Protein AF-A0A1G3GD37-F1 (afdb_monomer_lite)

Secondary structure (DSSP, 8-state):
---S--EEEEEE--SS-TTS--S--EEEES-HHHHHHH-SEEEEEETTEEEEEEEHHHHHHS--SHHHHHHHHHHS--

Sequence (78 aa):
MALACGVVIAVSLLSCLPQFWTPDRISVTHEIGFARKVADRVVFMERGEILEEGPSEALFAAPRTERRVRFLSRVLGH

Radius of gyration: 13.04 Å; chains: 1; bounding box: 34×30×32 Å

Structure (mmCIF, N/CA/C/O backbone):
data_AF-A0A1G3GD37-F1
#
_entry.id   AF-A0A1G3GD37-F1
#
loop_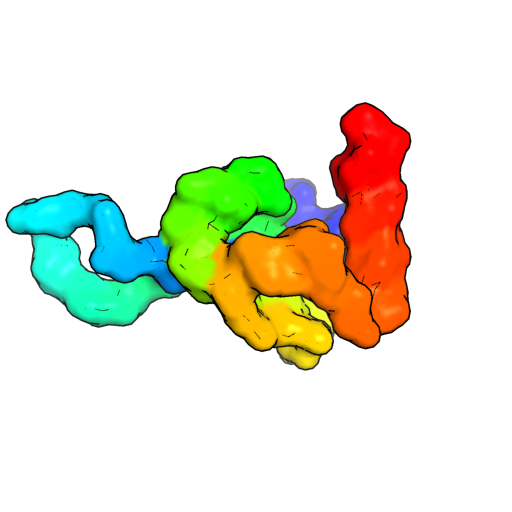
_atom_site.group_PDB
_atom_site.id
_atom_site.type_symbol
_atom_site.label_atom_id
_atom_site.label_alt_id
_atom_site.label_comp_id
_atom_site.label_asym_id
_atom_site.label_entity_id
_atom_site.label_seq_id
_atom_site.pdbx_PDB_ins_code
_atom_site.Cartn_x
_atom_site.Cartn_y
_atom_site.Cartn_z
_atom_site.occupancy
_atom_site.B_iso_or_equiv
_atom_site.auth_seq_id
_atom_site.auth_comp_id
_atom_site.auth_asym_id
_atom_site.auth_atom_id
_atom_site.pdbx_PDB_model_num
ATOM 1 N N . MET A 1 1 ? 15.886 0.774 12.387 1.00 38.06 1 MET A N 1
ATOM 2 C CA . MET A 1 1 ? 16.242 0.060 11.137 1.00 38.06 1 MET A CA 1
ATOM 3 C C . MET A 1 1 ? 15.149 0.257 10.078 1.00 38.06 1 MET A C 1
ATOM 5 O O . MET A 1 1 ? 14.511 -0.698 9.671 1.00 38.06 1 MET A O 1
ATOM 9 N N . ALA A 1 2 ? 14.910 1.496 9.636 1.00 34.53 2 ALA A N 1
ATOM 10 C CA . ALA A 1 2 ? 13.796 1.861 8.742 1.00 34.53 2 ALA A CA 1
ATOM 11 C C . ALA A 1 2 ? 14.229 2.080 7.271 1.00 34.53 2 ALA A C 1
ATOM 13 O O . ALA A 1 2 ? 13.571 2.797 6.531 1.00 34.53 2 ALA A O 1
ATOM 14 N N . LEU A 1 3 ? 15.376 1.521 6.861 1.00 44.34 3 LEU A N 1
ATOM 15 C CA . LEU A 1 3 ? 16.103 1.937 5.647 1.00 44.34 3 LEU A CA 1
ATOM 16 C C . LEU A 1 3 ? 16.335 0.828 4.601 1.00 44.34 3 LEU A C 1
ATOM 18 O O . LEU A 1 3 ? 16.984 1.088 3.594 1.00 44.34 3 LEU A O 1
ATOM 22 N N . ALA A 1 4 ? 15.819 -0.393 4.787 1.00 41.59 4 ALA A N 1
ATOM 23 C CA . ALA A 1 4 ? 16.099 -1.503 3.859 1.00 41.59 4 ALA A CA 1
ATOM 24 C C . ALA A 1 4 ? 15.074 -1.675 2.717 1.00 41.59 4 ALA A C 1
ATOM 26 O O . ALA A 1 4 ? 15.368 -2.346 1.731 1.00 41.59 4 ALA A O 1
ATOM 27 N N . CYS A 1 5 ? 13.895 -1.052 2.795 1.00 47.97 5 CYS A N 1
ATOM 28 C CA . CYS A 1 5 ? 12.901 -1.071 1.722 1.00 47.97 5 CYS A CA 1
ATOM 29 C C . CYS A 1 5 ? 12.461 0.364 1.459 1.00 47.97 5 CYS A C 1
ATOM 31 O O . CYS A 1 5 ? 11.799 0.967 2.292 1.00 47.97 5 CYS A O 1
ATOM 33 N N . GLY A 1 6 ? 12.850 0.940 0.324 1.00 58.50 6 GLY A N 1
ATOM 34 C CA . GLY A 1 6 ? 12.560 2.337 -0.012 1.00 58.50 6 GLY A CA 1
ATOM 35 C C . GLY A 1 6 ? 11.085 2.644 -0.278 1.00 58.50 6 GLY A C 1
ATOM 36 O O . GLY A 1 6 ? 10.828 3.710 -0.825 1.00 58.50 6 GLY A O 1
ATOM 37 N N . VAL A 1 7 ? 10.161 1.733 0.062 1.00 63.19 7 VAL A N 1
ATOM 38 C CA . VAL A 1 7 ? 8.738 1.801 -0.272 1.00 63.19 7 VAL A CA 1
ATOM 39 C C . VAL A 1 7 ? 7.896 2.122 0.959 1.00 63.19 7 VAL A C 1
ATOM 41 O O . VAL A 1 7 ? 7.961 1.426 1.970 1.00 63.19 7 VAL A O 1
ATOM 44 N N . VAL A 1 8 ? 7.084 3.167 0.848 1.00 65.00 8 VAL A N 1
ATOM 45 C CA . VAL A 1 8 ? 6.158 3.639 1.875 1.00 65.00 8 VAL A CA 1
ATOM 46 C C . VAL A 1 8 ? 4.738 3.429 1.364 1.00 65.00 8 VAL A C 1
ATOM 48 O O . VAL A 1 8 ? 4.412 3.859 0.256 1.00 65.00 8 VAL A O 1
ATOM 51 N N . ILE A 1 9 ? 3.901 2.764 2.163 1.00 74.00 9 ILE A N 1
ATOM 52 C CA . ILE A 1 9 ? 2.507 2.486 1.823 1.00 74.00 9 ILE A CA 1
ATOM 53 C C . ILE A 1 9 ? 1.622 3.394 2.671 1.00 74.00 9 ILE A C 1
ATOM 55 O O . ILE A 1 9 ? 1.534 3.223 3.889 1.00 74.00 9 ILE A O 1
ATOM 59 N N . ALA A 1 10 ? 0.980 4.375 2.041 1.00 71.06 10 ALA A N 1
ATOM 60 C CA . ALA A 1 10 ? -0.021 5.201 2.710 1.00 71.06 10 ALA A CA 1
ATOM 61 C C . ALA A 1 10 ? -1.406 4.590 2.493 1.00 71.06 10 ALA A C 1
ATOM 63 O O . ALA A 1 10 ? -1.765 4.257 1.363 1.00 71.06 10 ALA A O 1
ATOM 64 N N . VAL A 1 11 ? -2.166 4.428 3.573 1.00 71.38 11 VAL A N 1
ATOM 65 C CA . VAL A 1 11 ? -3.494 3.816 3.562 1.00 71.38 11 VAL A CA 1
ATOM 66 C C . VAL A 1 11 ? -4.539 4.798 4.070 1.00 71.38 11 VAL A C 1
ATOM 68 O O . VAL A 1 11 ? -4.357 5.433 5.113 1.00 71.38 11 VAL A O 1
ATOM 71 N N . SER A 1 12 ? -5.636 4.921 3.323 1.00 69.62 12 SER A N 1
ATOM 72 C CA . SER A 1 12 ? -6.837 5.629 3.769 1.00 69.62 12 SER A CA 1
ATOM 73 C C . SER A 1 12 ? -7.771 4.624 4.443 1.00 69.62 12 SER A C 1
ATOM 75 O O . SER A 1 12 ? -8.103 3.601 3.841 1.00 69.62 12 SER A O 1
ATOM 77 N N . LEU A 1 13 ? -8.118 4.898 5.704 1.00 65.12 13 LEU A N 1
ATOM 78 C CA . LEU A 1 13 ? -8.992 4.083 6.550 1.00 65.12 13 LEU A CA 1
ATOM 79 C C . LEU A 1 13 ? -10.345 4.789 6.668 1.00 65.12 13 LEU A C 1
ATOM 81 O O . LEU A 1 13 ? -10.541 5.605 7.568 1.00 65.12 13 LEU A O 1
ATOM 85 N N . LEU A 1 14 ? -11.266 4.520 5.746 1.00 59.16 14 LEU A N 1
ATOM 86 C CA . LEU A 1 14 ? -12.575 5.173 5.711 1.00 59.16 14 LEU A CA 1
ATOM 87 C C . LEU A 1 14 ? -13.607 4.465 6.608 1.00 59.16 14 LEU A C 1
ATOM 89 O O . LEU A 1 14 ? -14.673 5.013 6.870 1.00 59.16 14 LEU A O 1
ATOM 93 N N . SER A 1 15 ? -13.316 3.258 7.102 1.00 55.78 15 SER A N 1
ATOM 94 C CA . SER A 1 15 ? -14.384 2.313 7.451 1.00 55.78 15 SER A CA 1
ATOM 95 C C . SER A 1 15 ? -14.295 1.622 8.823 1.00 55.78 15 SER A C 1
ATOM 97 O O . SER A 1 15 ? -14.901 0.567 8.994 1.00 55.78 15 SER A O 1
ATOM 99 N N . CYS A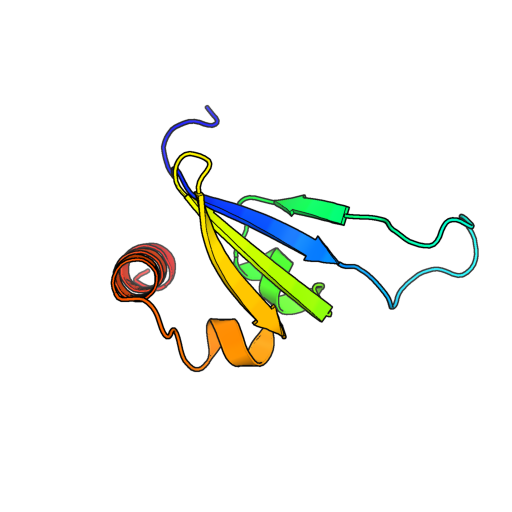 1 16 ? -13.641 2.190 9.853 1.00 45.06 16 CYS A N 1
ATOM 100 C CA . CYS A 1 16 ? -13.808 1.640 11.214 1.00 45.06 16 CYS A CA 1
ATOM 101 C C . CYS A 1 16 ? -13.464 2.608 12.368 1.00 45.06 16 CYS A C 1
ATOM 103 O O . CYS A 1 16 ? -12.293 2.757 12.710 1.00 45.06 16 CYS A O 1
ATOM 105 N N . LEU A 1 17 ? -14.489 3.239 12.971 1.00 50.00 17 LEU A N 1
ATOM 106 C CA . LEU A 1 17 ? -14.712 3.471 14.423 1.00 50.00 17 LEU A CA 1
ATOM 107 C C . LEU A 1 17 ? -15.537 4.763 14.684 1.00 50.00 17 LEU A C 1
ATOM 109 O O . LEU A 1 17 ? -15.059 5.857 14.390 1.00 50.00 17 LEU A O 1
ATOM 113 N N . PRO A 1 18 ? -16.724 4.684 15.321 1.00 53.72 18 PRO A N 1
ATOM 114 C CA . PRO A 1 18 ? -17.618 5.830 15.545 1.00 53.72 18 PRO A CA 1
ATOM 115 C C . PRO A 1 18 ? -17.255 6.731 16.752 1.00 53.72 18 PRO A C 1
ATOM 117 O O . PRO A 1 18 ? -18.143 7.337 17.338 1.00 53.72 18 PRO A O 1
ATOM 120 N N . GLN A 1 19 ? -15.982 6.836 17.164 1.00 55.47 19 GLN A N 1
ATOM 121 C CA . GLN A 1 19 ? -15.632 7.461 18.462 1.00 55.47 19 GLN A CA 1
ATOM 122 C C . GLN A 1 19 ? -14.437 8.436 18.491 1.00 55.47 19 GLN A C 1
ATOM 124 O O . GLN A 1 19 ? -14.190 9.042 19.527 1.00 55.47 19 GLN A O 1
ATOM 129 N N . PHE A 1 20 ? -13.741 8.676 17.374 1.00 43.72 20 PHE A N 1
ATOM 130 C CA . PHE A 1 20 ? -12.743 9.756 17.259 1.00 43.72 20 PHE A CA 1
ATOM 131 C C . PHE A 1 20 ? -12.914 10.474 15.914 1.00 43.72 20 PHE A C 1
ATOM 133 O O . PHE A 1 20 ? -12.311 10.113 14.908 1.00 43.72 20 PHE A O 1
ATOM 140 N N . TRP A 1 21 ? -13.815 11.454 15.914 1.00 45.19 21 TRP A N 1
ATOM 141 C CA . TRP A 1 21 ? -14.222 12.296 14.789 1.00 45.19 21 TRP A CA 1
ATOM 142 C C . TRP A 1 21 ? -13.041 13.103 14.216 1.00 45.19 21 TRP A C 1
ATOM 144 O O . TRP A 1 21 ? -12.702 14.153 14.751 1.00 45.19 21 TRP A O 1
ATOM 154 N N . THR A 1 22 ? -12.445 12.635 13.116 1.00 46.88 22 THR A N 1
ATOM 155 C CA . THR A 1 22 ? -11.925 13.473 12.018 1.00 46.88 22 THR A CA 1
ATOM 156 C C . THR A 1 22 ? -11.952 12.662 10.711 1.00 46.88 22 THR A C 1
ATOM 158 O O . THR A 1 22 ? -11.376 11.571 10.673 1.00 46.88 22 THR A O 1
ATOM 161 N N . PRO A 1 23 ? -12.608 13.139 9.632 1.00 51.25 23 PRO A N 1
ATOM 162 C CA . PRO A 1 23 ? -12.312 12.632 8.292 1.00 51.25 23 PRO A CA 1
ATOM 163 C C . PRO A 1 23 ? -10.832 12.945 7.984 1.00 51.25 23 PRO A C 1
ATOM 165 O O . PRO A 1 23 ? -10.309 13.925 8.503 1.00 51.25 23 PRO A O 1
ATOM 168 N N . ASP A 1 24 ? -10.150 12.105 7.197 1.00 55.62 24 ASP A N 1
ATOM 169 C CA . ASP A 1 24 ? -8.745 12.274 6.750 1.00 55.62 24 ASP A CA 1
ATOM 170 C C . ASP A 1 24 ? -7.627 11.673 7.632 1.00 55.62 24 ASP A C 1
ATOM 172 O O . ASP A 1 24 ? -6.534 12.227 7.768 1.00 55.62 24 ASP A O 1
ATOM 176 N N . ARG A 1 25 ? -7.828 10.473 8.194 1.00 62.59 25 ARG A N 1
ATOM 177 C CA . ARG A 1 25 ? -6.716 9.711 8.795 1.00 62.59 25 ARG A CA 1
ATOM 178 C C . ARG A 1 25 ? -5.957 8.908 7.735 1.00 62.59 25 ARG A C 1
ATOM 180 O O . ARG A 1 25 ? -6.407 7.850 7.301 1.00 62.59 25 ARG A O 1
ATOM 187 N N . ILE A 1 26 ? -4.773 9.396 7.363 1.00 71.56 26 ILE A N 1
ATOM 188 C CA . ILE A 1 26 ? -3.789 8.647 6.570 1.00 71.56 26 ILE A CA 1
ATOM 189 C C . ILE A 1 26 ? -2.869 7.906 7.537 1.00 71.56 26 ILE A C 1
ATOM 191 O O . ILE A 1 26 ? -2.190 8.522 8.358 1.00 71.56 26 ILE A O 1
ATOM 195 N N . SER A 1 27 ? -2.845 6.579 7.450 1.00 72.56 27 SER A N 1
ATOM 196 C CA . SER A 1 27 ? -1.849 5.774 8.155 1.00 72.56 27 SER A CA 1
ATOM 197 C C . SER A 1 27 ? -0.727 5.403 7.194 1.00 72.56 27 SER A C 1
ATOM 199 O O . SER A 1 27 ? -0.970 5.132 6.020 1.00 72.56 27 SER A O 1
ATOM 201 N N . VAL A 1 28 ? 0.510 5.411 7.681 1.00 78.75 28 VAL A N 1
ATOM 202 C CA . VAL A 1 28 ? 1.689 5.053 6.895 1.00 78.75 28 VAL A CA 1
ATOM 203 C C . VAL A 1 28 ? 2.270 3.768 7.460 1.00 78.75 28 VAL A C 1
ATOM 205 O O . VAL A 1 28 ? 2.574 3.689 8.649 1.00 78.75 28 VAL A O 1
ATOM 208 N N . THR A 1 29 ? 2.418 2.758 6.609 1.00 79.56 29 THR A N 1
ATOM 209 C CA . THR A 1 29 ? 2.911 1.437 6.995 1.00 79.56 29 THR A CA 1
ATOM 210 C C . THR A 1 29 ? 3.924 0.909 5.985 1.00 79.56 29 THR A C 1
ATOM 212 O O . THR A 1 29 ? 3.898 1.259 4.805 1.00 79.56 29 THR A O 1
ATOM 215 N N . HIS A 1 30 ? 4.837 0.067 6.459 1.00 82.31 30 HIS A N 1
ATOM 216 C CA . HIS A 1 30 ? 5.734 -0.723 5.611 1.00 82.31 30 HIS A CA 1
ATOM 217 C C . HIS A 1 30 ? 5.223 -2.160 5.415 1.00 82.31 30 HIS A C 1
ATOM 219 O O . HIS A 1 30 ? 5.811 -2.930 4.663 1.00 82.31 30 HIS A O 1
ATOM 225 N N . GLU A 1 31 ? 4.111 -2.518 6.059 1.00 79.88 31 GLU A N 1
ATOM 226 C CA . GLU A 1 31 ? 3.567 -3.872 6.058 1.00 79.88 31 GLU A CA 1
ATOM 227 C C . GLU A 1 31 ? 2.486 -4.042 4.985 1.00 79.88 31 GLU A C 1
ATOM 229 O O . GLU A 1 31 ? 1.349 -3.579 5.134 1.00 79.88 31 GLU A O 1
ATOM 234 N N . ILE A 1 32 ? 2.815 -4.767 3.909 1.00 79.25 32 ILE A N 1
ATOM 235 C CA . ILE A 1 32 ? 1.884 -5.052 2.803 1.00 79.25 32 ILE A CA 1
ATOM 236 C C . ILE A 1 32 ? 0.646 -5.810 3.290 1.00 79.25 32 ILE A C 1
ATOM 238 O O . ILE A 1 32 ? -0.478 -5.482 2.908 1.00 79.25 32 ILE A O 1
ATOM 242 N N . GLY A 1 33 ? 0.840 -6.826 4.135 1.00 77.88 33 GLY A N 1
ATOM 243 C CA . GLY A 1 33 ? -0.253 -7.659 4.637 1.00 77.88 33 GLY A CA 1
ATOM 244 C C . GLY A 1 33 ? -1.254 -6.872 5.484 1.00 77.88 33 GLY A C 1
ATOM 245 O O . GLY A 1 33 ? -2.446 -7.176 5.462 1.00 77.88 33 GLY A O 1
ATOM 246 N N . PHE A 1 34 ? -0.784 -5.836 6.182 1.00 78.69 34 PHE A N 1
ATOM 247 C CA . PHE A 1 34 ? -1.645 -4.910 6.906 1.00 78.69 34 PHE A CA 1
ATOM 248 C C . PHE A 1 34 ? -2.410 -4.020 5.927 1.00 78.69 34 PHE A C 1
ATOM 250 O O . PHE A 1 34 ? -3.638 -4.027 5.942 1.00 78.69 34 PHE A O 1
ATOM 257 N N . ALA A 1 35 ? -1.707 -3.345 5.010 1.00 79.06 35 ALA A N 1
ATOM 258 C CA . ALA A 1 35 ? -2.331 -2.469 4.019 1.00 79.06 35 ALA A CA 1
ATOM 259 C C . ALA A 1 35 ? -3.403 -3.187 3.182 1.00 79.06 35 ALA A C 1
ATOM 261 O O . ALA A 1 35 ? -4.485 -2.651 2.975 1.00 79.06 35 ALA A O 1
ATOM 262 N N . ARG A 1 36 ? -3.164 -4.438 2.776 1.00 78.38 36 ARG A N 1
ATOM 263 C CA . ARG A 1 36 ? -4.153 -5.239 2.043 1.00 78.38 36 ARG A CA 1
ATOM 264 C C . ARG A 1 36 ? -5.434 -5.507 2.844 1.00 78.38 36 ARG A C 1
ATOM 266 O O . ARG A 1 36 ? -6.496 -5.612 2.247 1.00 78.38 36 ARG A O 1
ATOM 273 N N . LYS A 1 37 ? -5.335 -5.665 4.167 1.00 77.75 37 LYS A N 1
ATOM 274 C CA . LYS A 1 37 ? -6.469 -6.037 5.029 1.00 77.75 37 LYS A CA 1
ATOM 275 C C . LYS A 1 37 ? -7.312 -4.850 5.475 1.00 77.75 37 LYS A C 1
ATOM 277 O O . LYS A 1 37 ? -8.496 -5.041 5.723 1.00 77.75 37 LYS A O 1
ATOM 282 N N . VAL A 1 38 ? -6.703 -3.676 5.640 1.00 74.94 38 VAL A N 1
ATOM 283 C CA . VAL A 1 38 ? -7.379 -2.526 6.263 1.00 74.94 38 VAL A CA 1
ATOM 284 C C . VAL A 1 38 ? -7.581 -1.337 5.328 1.00 74.94 38 VAL A C 1
ATOM 286 O O . VAL A 1 38 ? -8.394 -0.481 5.640 1.00 74.94 38 VAL A O 1
ATOM 289 N N . ALA A 1 39 ? -6.845 -1.236 4.218 1.00 75.69 39 ALA A N 1
ATOM 290 C CA . ALA A 1 39 ? -6.875 -0.041 3.380 1.00 75.69 39 ALA A CA 1
ATOM 291 C C . ALA A 1 39 ? -7.995 -0.078 2.339 1.00 75.69 39 ALA A C 1
ATOM 293 O O . ALA A 1 39 ? -8.073 -1.020 1.551 1.00 75.69 39 ALA A O 1
ATOM 294 N N . ASP A 1 40 ? -8.752 1.014 2.238 1.00 76.06 40 ASP A N 1
ATOM 295 C CA . ASP A 1 40 ? -9.672 1.246 1.121 1.00 76.06 40 ASP A CA 1
ATOM 296 C C . ASP A 1 40 ? -8.893 1.720 -0.121 1.00 76.06 40 ASP A C 1
ATOM 298 O O . ASP A 1 40 ? -9.061 1.227 -1.241 1.00 76.06 40 ASP A O 1
ATOM 302 N N . ARG A 1 41 ? -7.955 2.651 0.093 1.00 80.12 41 ARG A N 1
ATOM 303 C CA . ARG A 1 41 ? -7.023 3.161 -0.921 1.00 80.12 41 ARG A CA 1
ATOM 304 C C . ARG A 1 41 ? -5.593 3.070 -0.432 1.00 80.12 41 ARG A C 1
ATOM 306 O O . ARG A 1 41 ? -5.321 3.314 0.743 1.00 80.12 41 ARG A O 1
ATOM 313 N N . VAL A 1 42 ? -4.694 2.762 -1.357 1.00 84.56 42 VAL A N 1
ATOM 314 C CA . VAL A 1 42 ? -3.267 2.605 -1.108 1.00 84.56 42 VAL A CA 1
ATOM 315 C C . VAL A 1 42 ? -2.476 3.516 -2.043 1.00 84.56 42 VAL A C 1
ATOM 317 O O . VAL A 1 42 ? -2.787 3.619 -3.229 1.00 84.56 42 VAL A O 1
ATOM 320 N N . VAL A 1 43 ? -1.438 4.156 -1.511 1.00 84.00 43 VAL A N 1
ATOM 321 C CA . VAL A 1 43 ? -0.425 4.876 -2.289 1.00 84.00 43 VAL A CA 1
ATOM 322 C C . VAL A 1 43 ? 0.912 4.181 -2.084 1.00 84.00 43 VAL A C 1
ATOM 324 O O . VAL A 1 43 ? 1.385 4.065 -0.954 1.00 84.00 43 VAL A O 1
ATOM 327 N N . PHE A 1 44 ? 1.512 3.725 -3.178 1.00 83.12 44 PHE A N 1
ATOM 328 C CA . PHE A 1 44 ? 2.875 3.216 -3.218 1.00 83.12 44 PHE A CA 1
ATOM 329 C C . PHE A 1 44 ? 3.823 4.366 -3.518 1.00 83.12 44 PHE A C 1
ATOM 331 O O . PHE A 1 44 ? 3.812 4.910 -4.620 1.00 83.12 44 PHE A O 1
ATOM 338 N N . MET A 1 45 ? 4.669 4.708 -2.554 1.00 80.25 45 MET A N 1
ATOM 339 C CA . MET A 1 45 ? 5.753 5.666 -2.743 1.00 80.25 45 MET A CA 1
ATOM 340 C C . MET A 1 45 ? 7.092 4.956 -2.680 1.00 80.25 45 MET A C 1
ATOM 342 O O . MET A 1 45 ? 7.288 4.149 -1.783 1.00 80.25 45 MET A O 1
ATOM 346 N N . GLU A 1 46 ? 8.025 5.277 -3.570 1.00 79.50 46 GLU A N 1
ATOM 347 C CA . GLU A 1 46 ? 9.414 4.826 -3.495 1.00 79.50 46 GLU A CA 1
ATOM 348 C C . GLU A 1 46 ? 10.362 6.017 -3.631 1.00 79.50 46 GLU A C 1
ATOM 350 O O . GLU A 1 46 ? 10.213 6.819 -4.546 1.00 79.50 46 GLU A O 1
ATOM 355 N N . ARG A 1 47 ? 11.351 6.146 -2.732 1.00 80.06 47 ARG A N 1
ATOM 356 C CA . ARG A 1 47 ? 12.368 7.227 -2.778 1.00 80.06 47 ARG A CA 1
ATOM 357 C C . ARG A 1 47 ? 11.785 8.653 -2.856 1.00 80.06 47 ARG A C 1
ATOM 359 O O . ARG A 1 47 ? 12.419 9.548 -3.402 1.00 80.06 47 ARG A O 1
ATOM 366 N N . GLY A 1 48 ? 10.603 8.869 -2.281 1.00 78.44 48 GLY A N 1
ATOM 367 C CA . GLY A 1 48 ? 9.916 10.166 -2.311 1.00 78.44 48 GLY A CA 1
ATOM 368 C C . GLY A 1 48 ? 9.085 10.420 -3.573 1.00 78.44 48 GLY A C 1
ATOM 369 O O . GLY A 1 48 ? 8.495 11.488 -3.687 1.00 78.44 48 GLY A O 1
ATOM 370 N N . GLU A 1 49 ? 8.990 9.454 -4.489 1.00 80.44 49 GLU A N 1
ATOM 371 C CA . GLU A 1 49 ? 8.116 9.513 -5.664 1.00 80.44 49 GLU A CA 1
ATOM 372 C C . GLU A 1 49 ? 6.895 8.609 -5.471 1.00 80.44 49 GLU A C 1
ATOM 374 O O . GLU A 1 49 ? 7.025 7.475 -5.006 1.00 80.44 49 GLU A O 1
ATOM 379 N N . ILE A 1 50 ? 5.706 9.074 -5.865 1.00 83.38 50 ILE A N 1
ATOM 380 C CA . ILE A 1 50 ? 4.507 8.228 -5.935 1.00 83.38 50 ILE A CA 1
ATOM 381 C C . ILE A 1 50 ? 4.622 7.346 -7.183 1.00 83.38 50 ILE A C 1
ATOM 383 O O . ILE A 1 50 ? 4.603 7.840 -8.307 1.00 83.38 50 ILE A O 1
ATOM 387 N N . LEU A 1 51 ? 4.751 6.036 -6.981 1.00 83.25 51 LEU A N 1
ATOM 388 C CA . LEU A 1 51 ? 4.834 5.049 -8.057 1.00 83.25 51 LEU A CA 1
ATOM 389 C C . LEU A 1 51 ? 3.459 4.627 -8.577 1.00 83.25 51 LEU A C 1
ATOM 391 O O . LEU A 1 51 ? 3.315 4.344 -9.766 1.00 83.25 51 LEU A O 1
ATOM 395 N N . GLU A 1 52 ? 2.481 4.492 -7.681 1.00 82.94 52 GLU A N 1
ATOM 396 C CA . GLU A 1 52 ? 1.123 4.069 -8.024 1.00 82.94 52 GLU A CA 1
ATOM 397 C C . GLU A 1 52 ? 0.155 4.423 -6.887 1.00 82.94 52 GLU A C 1
ATOM 399 O O . GLU A 1 52 ? 0.496 4.288 -5.712 1.00 82.94 52 GLU A O 1
ATOM 404 N N . GLU A 1 53 ? -1.069 4.823 -7.220 1.00 85.00 53 GLU A N 1
ATOM 405 C CA . GLU A 1 53 ? -2.144 5.050 -6.254 1.00 85.00 53 GLU A CA 1
ATOM 406 C C . GLU A 1 53 ? -3.466 4.474 -6.761 1.00 85.00 53 GLU A C 1
ATOM 408 O O . GLU A 1 53 ? -3.725 4.429 -7.964 1.00 85.00 53 GLU A O 1
ATOM 413 N N . GLY A 1 54 ? -4.319 4.013 -5.849 1.00 83.50 54 GLY A N 1
ATOM 414 C CA . GLY A 1 54 ? -5.595 3.419 -6.229 1.00 83.50 54 GLY A CA 1
ATOM 415 C C . GLY A 1 54 ? -6.231 2.563 -5.137 1.00 83.50 54 GLY A C 1
ATOM 416 O O . GLY A 1 54 ? -5.762 2.555 -3.997 1.00 83.50 54 GLY A O 1
ATOM 417 N N . PRO A 1 55 ? -7.318 1.846 -5.464 1.00 83.12 55 PRO A N 1
ATOM 418 C CA . PRO A 1 55 ? -7.933 0.884 -4.558 1.00 83.12 55 PRO A CA 1
ATOM 419 C C . PRO A 1 55 ? -6.937 -0.212 -4.176 1.00 83.12 55 PRO A C 1
ATOM 421 O O . PRO A 1 55 ? -6.212 -0.710 -5.040 1.00 83.12 55 PRO A O 1
ATOM 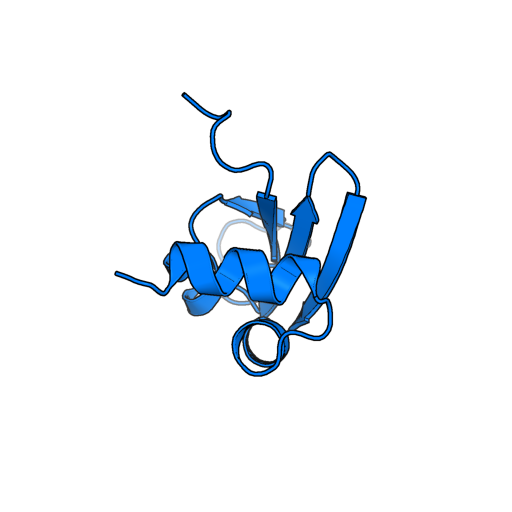424 N N . SER A 1 56 ? -6.929 -0.607 -2.901 1.00 82.56 56 SER A N 1
ATOM 425 C CA . SER A 1 56 ? -6.025 -1.646 -2.383 1.00 82.56 56 SER A CA 1
ATOM 426 C C . SER A 1 56 ? -6.069 -2.919 -3.240 1.00 82.56 56 SER A C 1
ATOM 428 O O . SER A 1 56 ? -5.039 -3.381 -3.730 1.00 82.56 56 SER A O 1
ATOM 430 N N . GLU A 1 57 ? -7.269 -3.430 -3.526 1.00 80.00 57 GLU A N 1
ATOM 431 C CA . GLU A 1 57 ? -7.465 -4.645 -4.326 1.00 80.00 57 GLU A CA 1
ATOM 432 C C . GLU A 1 57 ? -6.907 -4.531 -5.744 1.00 80.00 57 GLU A C 1
ATOM 434 O O . GLU A 1 57 ? -6.145 -5.395 -6.175 1.00 80.00 57 GLU A O 1
ATOM 439 N N . ALA A 1 58 ? -7.246 -3.452 -6.456 1.00 81.25 58 ALA A N 1
ATOM 440 C CA . ALA A 1 58 ? -6.795 -3.227 -7.829 1.00 81.25 58 ALA A CA 1
ATOM 441 C C . ALA A 1 58 ? -5.272 -3.141 -7.896 1.00 81.25 58 ALA A C 1
ATOM 443 O O . ALA A 1 58 ? -4.643 -3.705 -8.791 1.00 81.25 58 ALA A O 1
ATOM 444 N N . LEU A 1 59 ? -4.688 -2.480 -6.899 1.00 78.94 59 LEU A N 1
ATOM 445 C CA . LEU A 1 59 ? -3.260 -2.400 -6.773 1.00 78.94 59 LEU A CA 1
ATOM 446 C C . LEU A 1 59 ? -2.693 -3.821 -6.588 1.00 78.94 59 LEU A C 1
ATOM 448 O O . LEU A 1 59 ? -1.873 -4.253 -7.393 1.00 78.94 59 LEU A O 1
ATOM 452 N N . PHE A 1 60 ? -3.059 -4.552 -5.537 1.00 76.75 60 PHE A N 1
ATOM 453 C CA . PHE A 1 60 ? -2.425 -5.846 -5.244 1.00 76.75 60 PHE A CA 1
ATOM 454 C C . PHE A 1 60 ? -2.700 -6.941 -6.285 1.00 76.75 60 PHE A C 1
ATOM 456 O O . PHE A 1 60 ? -1.859 -7.823 -6.446 1.00 76.75 60 PHE A O 1
ATOM 463 N N . ALA A 1 61 ? -3.835 -6.892 -6.984 1.00 80.38 61 ALA A N 1
ATOM 464 C CA . ALA A 1 61 ? -4.213 -7.888 -7.984 1.00 80.38 61 ALA A CA 1
ATOM 465 C C . ALA A 1 61 ? -3.528 -7.679 -9.345 1.00 80.38 61 ALA A C 1
ATOM 467 O O . ALA A 1 61 ? -3.188 -8.656 -10.009 1.00 80.38 61 ALA A O 1
ATOM 468 N N . ALA A 1 62 ? -3.327 -6.427 -9.768 1.00 77.38 62 ALA A N 1
ATOM 469 C CA . ALA A 1 62 ? -2.811 -6.102 -11.097 1.00 77.38 62 ALA A CA 1
ATOM 470 C C . ALA A 1 62 ? -1.834 -4.911 -11.038 1.00 77.38 62 ALA A C 1
ATOM 472 O O . ALA A 1 62 ? -2.211 -3.787 -11.379 1.00 77.38 62 ALA A O 1
ATOM 473 N N . PRO A 1 63 ? -0.573 -5.129 -10.613 1.00 75.31 63 PRO A N 1
ATOM 474 C CA . PRO A 1 63 ? 0.437 -4.073 -10.582 1.00 75.31 63 PRO A CA 1
ATOM 475 C C . PRO A 1 63 ? 0.683 -3.495 -11.985 1.00 75.31 63 PRO A C 1
ATOM 477 O O . PRO A 1 63 ? 1.025 -4.239 -12.903 1.00 75.31 63 PRO A O 1
ATOM 480 N N . ARG A 1 64 ? 0.547 -2.171 -12.154 1.00 76.00 64 ARG A N 1
ATOM 481 C CA . ARG A 1 64 ? 0.711 -1.513 -13.468 1.00 76.00 64 ARG A CA 1
ATOM 482 C C . ARG A 1 64 ? 2.142 -1.082 -13.777 1.00 76.00 64 ARG A C 1
ATOM 484 O O . ARG A 1 64 ? 2.519 -1.002 -14.941 1.00 76.00 64 ARG A O 1
ATOM 491 N N . THR A 1 65 ? 2.942 -0.813 -12.749 1.00 77.88 65 THR A N 1
ATOM 492 C CA . THR A 1 65 ? 4.301 -0.276 -12.907 1.00 77.88 65 THR A CA 1
ATOM 493 C C . THR A 1 65 ? 5.354 -1.373 -12.729 1.00 77.88 65 THR A C 1
ATOM 495 O O . THR A 1 65 ? 5.335 -2.102 -11.738 1.00 77.88 65 THR A O 1
ATOM 498 N N . GLU A 1 66 ? 6.349 -1.455 -13.621 1.00 77.94 66 GLU A N 1
ATOM 499 C CA . GLU A 1 66 ? 7.441 -2.448 -13.534 1.00 77.94 66 GLU A CA 1
ATOM 500 C C . GLU A 1 66 ? 8.198 -2.406 -12.196 1.00 77.94 66 GLU A C 1
ATOM 502 O O . GLU A 1 66 ? 8.547 -3.444 -11.624 1.00 77.94 66 GLU A O 1
ATOM 507 N N . ARG A 1 67 ? 8.430 -1.198 -11.659 1.00 77.62 67 ARG A N 1
ATOM 508 C CA . ARG A 1 67 ? 9.054 -0.998 -10.338 1.00 77.62 67 ARG A CA 1
ATOM 509 C C . ARG A 1 67 ? 8.258 -1.687 -9.231 1.00 77.62 67 ARG A C 1
ATOM 511 O O . ARG A 1 67 ? 8.832 -2.316 -8.346 1.00 77.62 67 ARG A O 1
ATOM 518 N N . ARG A 1 68 ? 6.931 -1.640 -9.322 1.00 75.56 68 ARG A N 1
ATOM 519 C CA . ARG A 1 68 ? 6.044 -2.272 -8.358 1.00 75.56 68 ARG A CA 1
ATOM 520 C C . ARG A 1 68 ? 6.010 -3.790 -8.506 1.00 75.56 68 ARG A C 1
ATOM 522 O O . ARG A 1 68 ? 6.054 -4.479 -7.492 1.00 75.56 68 ARG A O 1
ATOM 529 N N . VAL A 1 69 ? 5.964 -4.314 -9.732 1.00 78.81 69 VAL A N 1
ATOM 530 C CA . VAL A 1 69 ? 6.067 -5.765 -9.975 1.00 78.81 69 VAL A CA 1
ATOM 531 C C . VAL A 1 69 ? 7.324 -6.305 -9.297 1.00 78.81 69 VAL A C 1
ATOM 533 O O . VAL A 1 69 ? 7.251 -7.237 -8.503 1.00 78.81 69 VAL A O 1
ATOM 536 N N . ARG A 1 70 ? 8.464 -5.634 -9.508 1.00 79.31 70 ARG A N 1
ATOM 537 C CA . ARG A 1 70 ? 9.745 -5.980 -8.879 1.00 79.31 70 ARG A CA 1
ATOM 538 C C . ARG A 1 70 ? 9.688 -5.948 -7.349 1.00 79.31 70 ARG A C 1
ATOM 540 O O . ARG A 1 70 ? 10.307 -6.794 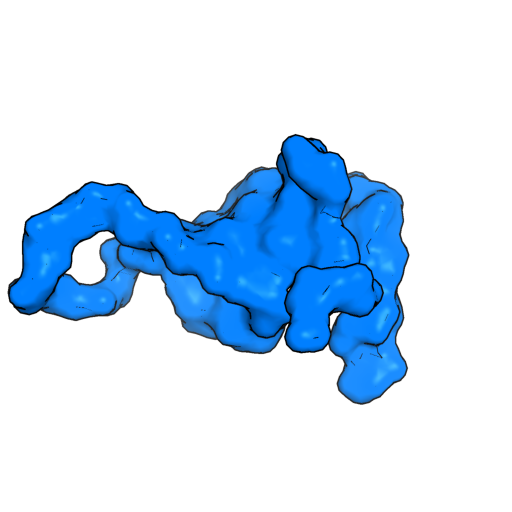-6.707 1.00 79.31 70 ARG A O 1
ATOM 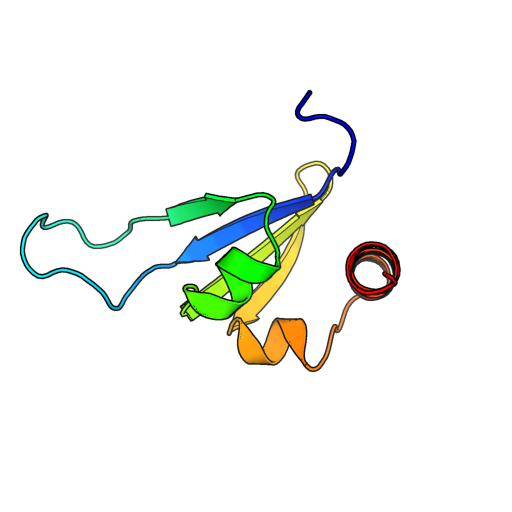547 N N . PHE A 1 71 ? 8.974 -4.987 -6.766 1.00 77.38 71 PHE A N 1
ATOM 548 C CA . PHE A 1 71 ? 8.769 -4.902 -5.320 1.00 77.38 71 PHE A CA 1
ATOM 549 C C . PHE A 1 71 ? 7.894 -6.050 -4.796 1.00 77.38 71 PHE A C 1
ATOM 551 O O . PHE A 1 71 ? 8.310 -6.762 -3.885 1.00 77.38 71 PHE A O 1
ATOM 558 N N . LEU A 1 72 ? 6.731 -6.294 -5.407 1.00 75.38 72 LEU A N 1
ATOM 559 C CA . LEU A 1 72 ? 5.833 -7.384 -5.013 1.00 75.38 72 LEU A CA 1
ATOM 560 C C . LEU A 1 72 ? 6.500 -8.756 -5.153 1.00 75.38 72 LEU A C 1
ATOM 562 O O . LEU A 1 72 ? 6.363 -9.573 -4.251 1.00 75.38 72 LEU A O 1
ATOM 566 N N . SER A 1 73 ? 7.286 -8.993 -6.208 1.00 73.75 73 SER A N 1
ATOM 567 C CA . SER A 1 73 ? 8.058 -10.232 -6.370 1.00 73.75 73 SER A CA 1
ATOM 568 C C . SER A 1 73 ? 9.076 -10.470 -5.249 1.00 73.75 73 SER A C 1
ATOM 570 O O . SER A 1 73 ? 9.370 -11.618 -4.937 1.00 73.75 73 SER A O 1
AT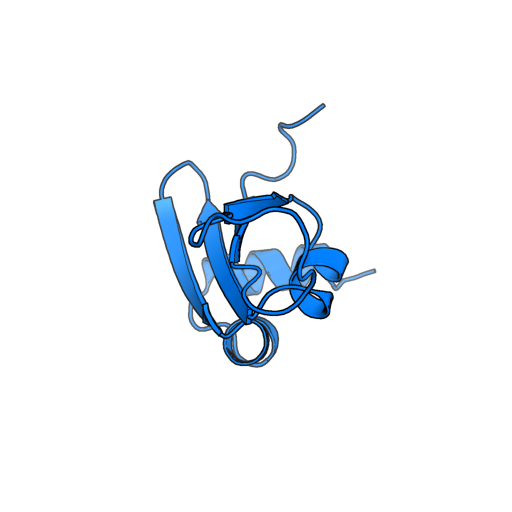OM 572 N N . ARG A 1 74 ? 9.616 -9.410 -4.635 1.00 72.69 74 ARG A N 1
ATOM 573 C CA . ARG A 1 74 ? 10.545 -9.523 -3.497 1.00 72.69 74 ARG A CA 1
ATOM 574 C C . ARG A 1 74 ? 9.831 -9.764 -2.172 1.00 72.69 74 ARG A C 1
ATOM 576 O O . ARG A 1 74 ? 10.405 -10.401 -1.301 1.00 72.69 74 ARG A O 1
ATOM 583 N N . VAL A 1 75 ? 8.616 -9.239 -2.016 1.00 69.31 75 VAL A N 1
ATOM 584 C CA . VAL A 1 75 ? 7.876 -9.298 -0.745 1.00 69.31 75 VAL A CA 1
ATOM 585 C C . VAL A 1 75 ? 6.932 -10.503 -0.662 1.00 69.31 75 VAL A C 1
ATOM 587 O O . VAL A 1 75 ? 6.713 -11.018 0.424 1.00 69.31 75 VAL A O 1
ATOM 590 N N . LEU A 1 76 ? 6.399 -10.983 -1.789 1.00 67.06 76 LEU A N 1
ATOM 591 C CA . LEU A 1 76 ? 5.523 -12.165 -1.862 1.00 67.06 76 LEU A CA 1
ATOM 592 C C . LEU A 1 76 ? 6.281 -13.467 -2.195 1.00 67.06 76 LEU A C 1
ATOM 594 O O . LEU A 1 76 ? 5.658 -14.512 -2.344 1.00 67.06 76 LEU A O 1
ATOM 598 N N . GLY A 1 77 ? 7.606 -13.404 -2.363 1.00 60.09 77 GLY A N 1
ATOM 599 C CA . GLY A 1 77 ? 8.466 -14.530 -2.751 1.00 60.09 77 GLY A CA 1
ATOM 600 C C . GLY A 1 77 ? 8.964 -15.422 -1.602 1.00 60.09 77 GLY A C 1
ATOM 601 O O . GLY A 1 77 ? 9.979 -16.100 -1.777 1.00 60.09 77 GLY A O 1
ATOM 602 N N . HIS A 1 78 ? 8.307 -15.410 -0.438 1.00 44.03 78 HIS A N 1
ATOM 603 C CA . HIS A 1 78 ? 8.584 -16.314 0.686 1.00 44.03 78 HIS A CA 1
ATOM 604 C C . HIS A 1 78 ? 7.291 -16.758 1.365 1.00 44.03 78 HIS A C 1
ATOM 606 O O . HIS A 1 78 ? 6.446 -15.874 1.635 1.00 44.03 78 HIS A O 1
#

pLDDT: mean 70.23, std 13.38, range [34.53, 85.0]

Foldseek 3Di:
DPPPFQKKKWAQQPDDDPPDDDHDDIDIDPDLVVRLVGGQKIFIDGPNRTQDIDGSCCCVVDPPGPVVVVVCCVVVVD